Protein AF-0000000068192002 (afdb_homodimer)

Structure (mmCIF, N/CA/C/O backbone):
data_AF-0000000068192002-model_v1
#
loop_
_entity.id
_entity.type
_entity.pdbx_description
1 polymer 'Transcription factor CBF/NF-Y/archaeal histone domain-containing protein'
#
loop_
_atom_site.group_PDB
_atom_site.id
_atom_site.type_symbol
_atom_site.label_atom_id
_atom_site.label_alt_id
_atom_site.label_comp_id
_atom_site.label_asym_id
_atom_site.label_entity_id
_atom_site.label_seq_id
_atom_site.pdbx_PDB_ins_code
_atom_site.Cartn_x
_atom_site.Cartn_y
_atom_site.Cartn_z
_atom_site.occupancy
_atom_site.B_iso_or_equiv
_atom_site.auth_seq_id
_atom_site.auth_comp_id
_atom_site.auth_asym_id
_atom_site.auth_atom_id
_atom_site.pdbx_PDB_model_num
ATOM 1 N N . ASP A 1 1 ? 6.004 -9.188 27.422 1 23.59 1 ASP A N 1
ATOM 2 C CA . ASP A 1 1 ? 6.102 -7.828 26.875 1 23.59 1 ASP A CA 1
ATOM 3 C C . ASP A 1 1 ? 6.27 -7.848 25.359 1 23.59 1 ASP A C 1
ATOM 5 O O . ASP A 1 1 ? 7.395 -7.891 24.859 1 23.59 1 ASP A O 1
ATOM 9 N N . PHE A 1 2 ? 5.68 -8.836 24.531 1 26.89 2 PHE A N 1
ATOM 10 C CA . PHE A 1 2 ? 5.516 -9.328 23.156 1 26.89 2 PHE A CA 1
ATOM 11 C C . PHE A 1 2 ? 5.172 -8.188 22.219 1 26.89 2 PHE A C 1
ATOM 13 O O . PHE A 1 2 ? 3.996 -7.863 22.031 1 26.89 2 PHE A O 1
ATOM 20 N N . LYS A 1 3 ? 5.805 -7.117 22.375 1 35.19 3 LYS A N 1
ATOM 21 C CA . LYS A 1 3 ? 5.621 -5.984 21.469 1 35.19 3 LYS A CA 1
ATOM 22 C C . LYS A 1 3 ? 5.52 -6.453 20.016 1 35.19 3 LYS A C 1
ATOM 24 O O . LYS A 1 3 ? 6.523 -6.828 19.406 1 35.19 3 LYS A O 1
ATOM 29 N N . ASN A 1 4 ? 4.785 -7.371 19.594 1 37.53 4 ASN A N 1
ATOM 30 C CA . ASN A 1 4 ? 4.406 -8.125 18.406 1 37.53 4 ASN A CA 1
ATOM 31 C C . ASN A 1 4 ? 4.457 -7.25 17.141 1 37.53 4 ASN A C 1
ATOM 33 O O . ASN A 1 4 ? 3.445 -6.676 16.75 1 37.53 4 ASN A O 1
ATOM 37 N N . HIS A 1 5 ? 5.383 -6.367 17 1 40.16 5 HIS A N 1
ATOM 38 C CA . HIS A 1 5 ? 5.465 -5.285 16.031 1 40.16 5 HIS A CA 1
ATOM 39 C C . HIS A 1 5 ? 5.359 -5.816 14.602 1 40.16 5 HIS A C 1
ATOM 41 O O . HIS A 1 5 ? 6.375 -5.984 13.922 1 40.16 5 HIS A O 1
ATOM 47 N N . ASN A 1 6 ? 4.805 -6.934 14.336 1 45.81 6 ASN A N 1
ATOM 48 C CA . ASN A 1 6 ? 4.414 -7.445 13.023 1 45.81 6 ASN A CA 1
ATOM 49 C C . ASN A 1 6 ? 4.027 -6.312 12.07 1 45.81 6 ASN A C 1
ATOM 51 O O . ASN A 1 6 ? 3.617 -6.562 10.938 1 45.81 6 ASN A O 1
ATOM 55 N N . ASP A 1 7 ? 3.832 -5.07 12.641 1 56.28 7 ASP A N 1
ATOM 56 C CA . ASP A 1 7 ? 3.361 -3.871 11.953 1 56.28 7 ASP A CA 1
ATOM 57 C C . ASP A 1 7 ? 4.426 -3.326 11.008 1 56.28 7 ASP A C 1
ATOM 59 O O . ASP A 1 7 ? 5.613 -3.619 11.164 1 56.28 7 ASP A O 1
ATOM 63 N N . LEU A 1 8 ? 4.059 -3.168 9.766 1 70.81 8 LEU A N 1
ATOM 64 C CA . LEU A 1 8 ? 4.953 -2.352 8.953 1 70.81 8 LEU A CA 1
ATOM 65 C C . LEU A 1 8 ? 5.625 -1.274 9.797 1 70.81 8 LEU A C 1
ATOM 67 O O . LEU A 1 8 ? 4.98 -0.645 10.641 1 70.81 8 LEU A O 1
ATOM 71 N N . PRO A 1 9 ? 6.98 -1.35 9.789 1 80.94 9 PRO A N 1
ATOM 72 C CA . PRO A 1 9 ? 7.668 -0.39 10.656 1 80.94 9 PRO A CA 1
ATOM 73 C C . PRO A 1 9 ? 7.172 1.041 10.469 1 80.94 9 PRO A C 1
ATOM 75 O O . PRO A 1 9 ? 7.266 1.59 9.367 1 80.94 9 PRO A O 1
ATOM 78 N N . LEU A 1 10 ? 6.695 1.575 11.57 1 89.44 10 LEU A N 1
ATOM 79 C CA . LEU A 1 10 ? 6.125 2.916 11.523 1 89.44 10 LEU A CA 1
ATOM 80 C C . LEU A 1 10 ? 7.184 3.945 11.148 1 89.44 10 LEU A C 1
ATOM 82 O O . LEU A 1 10 ? 6.879 4.941 10.484 1 89.44 10 LEU A O 1
ATOM 86 N N . ALA A 1 11 ? 8.383 3.586 11.602 1 88.44 11 ALA A N 1
ATOM 87 C CA . ALA A 1 11 ? 9.477 4.5 11.297 1 88.44 11 ALA A CA 1
ATOM 88 C C . ALA A 1 11 ? 9.68 4.625 9.789 1 88.44 11 ALA A C 1
ATOM 90 O O . ALA A 1 11 ? 9.906 5.723 9.273 1 88.44 11 ALA A O 1
ATOM 91 N N . ARG A 1 12 ? 9.609 3.545 9.109 1 90.31 12 ARG A N 1
ATOM 92 C CA . ARG A 1 12 ? 9.766 3.547 7.656 1 90.31 12 ARG A CA 1
ATOM 93 C C . ARG A 1 12 ? 8.578 4.227 6.98 1 90.31 12 ARG A C 1
ATOM 95 O O . ARG A 1 12 ? 8.75 5.012 6.047 1 90.31 12 ARG A O 1
ATOM 102 N N . ILE A 1 13 ? 7.438 3.934 7.43 1 93.81 13 ILE A N 1
ATOM 103 C CA . ILE A 1 13 ? 6.234 4.562 6.898 1 93.81 13 ILE A CA 1
ATOM 104 C C . ILE A 1 13 ? 6.34 6.082 7.035 1 93.81 13 ILE A C 1
ATOM 106 O O . ILE A 1 13 ? 6.109 6.816 6.074 1 93.81 13 ILE A O 1
ATOM 110 N N . LYS A 1 14 ? 6.734 6.531 8.172 1 93.31 14 LYS A N 1
ATOM 111 C CA . LYS A 1 14 ? 6.895 7.961 8.422 1 93.31 14 LYS A CA 1
ATOM 112 C C . LYS A 1 14 ? 7.914 8.578 7.469 1 93.31 14 LYS A C 1
ATOM 114 O O . LYS A 1 14 ? 7.699 9.672 6.945 1 93.31 14 LYS A O 1
ATOM 119 N N . ARG A 1 15 ? 8.953 7.875 7.27 1 91.75 15 ARG A N 1
ATOM 120 C CA . ARG A 1 15 ? 9.992 8.359 6.367 1 91.75 15 ARG A CA 1
ATOM 121 C C . ARG A 1 15 ? 9.461 8.5 4.945 1 91.75 15 ARG A C 1
ATOM 123 O O . ARG A 1 15 ? 9.766 9.477 4.258 1 91.75 15 ARG A O 1
ATOM 130 N N . ILE A 1 16 ? 8.758 7.535 4.547 1 93.25 16 ILE A N 1
ATOM 131 C CA . ILE A 1 16 ? 8.195 7.57 3.199 1 93.25 16 ILE A CA 1
ATOM 132 C C . ILE A 1 16 ? 7.211 8.734 3.078 1 93.25 16 ILE A C 1
ATOM 134 O O . ILE A 1 16 ? 7.23 9.469 2.09 1 93.25 16 ILE A O 1
ATOM 138 N N . MET A 1 17 ? 6.406 8.938 4.086 1 95.25 17 MET A N 1
ATOM 139 C CA . MET A 1 17 ? 5.453 10.039 4.094 1 95.25 17 MET A CA 1
ATOM 140 C C . MET A 1 17 ? 6.172 11.383 4.008 1 95.25 17 MET A C 1
ATOM 142 O O . MET A 1 17 ? 5.742 12.281 3.279 1 95.25 17 MET A O 1
ATOM 146 N N . LYS A 1 18 ? 7.297 11.461 4.613 1 94 1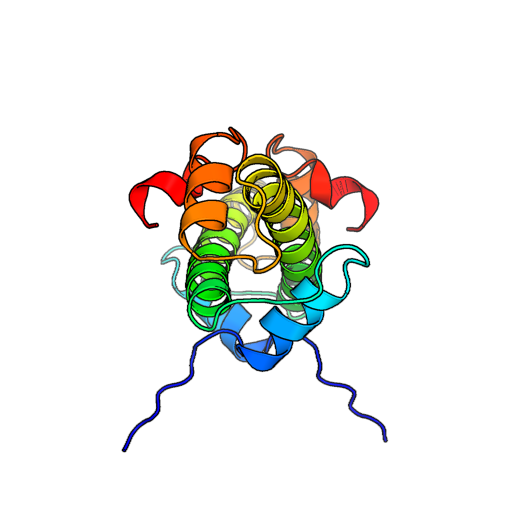8 LYS A N 1
ATOM 147 C CA . LYS A 1 18 ? 8.039 12.711 4.691 1 94 18 LYS A CA 1
ATOM 148 C C . LYS A 1 18 ? 8.906 12.914 3.449 1 94 18 LYS A C 1
ATOM 150 O O . LYS A 1 18 ? 9.547 13.953 3.295 1 94 18 LYS A O 1
ATOM 155 N N . SER A 1 19 ? 8.953 11.922 2.688 1 92.94 19 SER A N 1
ATOM 156 C CA . SER A 1 19 ? 9.711 12.07 1.448 1 92.94 19 SER A CA 1
ATOM 157 C C . SER A 1 19 ? 9 13.016 0.479 1 92.94 19 SER A C 1
ATOM 159 O O . SER A 1 19 ? 9.602 13.477 -0.492 1 92.94 19 SER A O 1
ATOM 161 N N . ASP A 1 20 ? 7.738 13.203 0.715 1 91.44 20 ASP A N 1
ATOM 162 C CA . ASP A 1 20 ? 7.035 14.25 -0.017 1 91.44 20 ASP A CA 1
ATOM 163 C C . ASP A 1 20 ? 7.449 15.641 0.476 1 91.44 20 ASP A C 1
ATOM 165 O O . ASP A 1 20 ? 7.43 15.906 1.68 1 91.44 20 ASP A O 1
ATOM 169 N N . GLU A 1 21 ? 7.773 16.516 -0.328 1 90.75 21 GLU A N 1
ATOM 170 C CA . GLU A 1 21 ? 8.359 17.812 0.003 1 90.75 21 GLU A CA 1
ATOM 171 C C . GLU A 1 21 ? 7.375 18.688 0.781 1 90.75 21 GLU A C 1
ATOM 173 O O . GLU A 1 21 ? 7.785 19.547 1.559 1 90.75 21 GLU A O 1
ATOM 178 N N . ASP A 1 22 ? 6.082 18.422 0.593 1 92.88 22 ASP A N 1
ATOM 179 C CA . ASP A 1 22 ? 5.082 19.281 1.203 1 92.88 22 ASP A CA 1
ATOM 180 C C . ASP A 1 22 ? 4.691 18.781 2.592 1 92.88 22 ASP A C 1
ATOM 182 O O . ASP A 1 22 ? 4.16 19.547 3.404 1 92.88 22 ASP A O 1
ATOM 186 N N . VAL A 1 23 ? 5.051 17.547 2.883 1 94.06 23 VAL A N 1
ATOM 187 C CA . VAL A 1 23 ? 4.652 16.953 4.156 1 94.06 23 VAL A CA 1
ATOM 188 C C . VAL A 1 23 ? 5.75 17.172 5.195 1 94.06 23 VAL A C 1
ATOM 190 O O . VAL A 1 23 ? 6.816 16.562 5.121 1 94.06 23 VAL A O 1
ATOM 193 N N . ARG A 1 24 ? 5.531 18.031 6.145 1 87.69 24 ARG A N 1
ATOM 194 C CA . ARG A 1 24 ? 6.586 18.359 7.105 1 87.69 24 ARG A CA 1
ATOM 195 C C . ARG A 1 24 ? 6.285 17.734 8.469 1 87.69 24 ARG A C 1
ATOM 197 O O . ARG A 1 24 ? 7.168 17.156 9.102 1 87.69 24 ARG A O 1
ATOM 204 N N . MET A 1 25 ? 4.965 17.844 8.891 1 96.06 25 MET A N 1
ATOM 205 C CA . MET A 1 25 ? 4.586 17.312 10.195 1 96.06 25 MET A CA 1
ATOM 206 C C . MET A 1 25 ? 3.502 16.25 1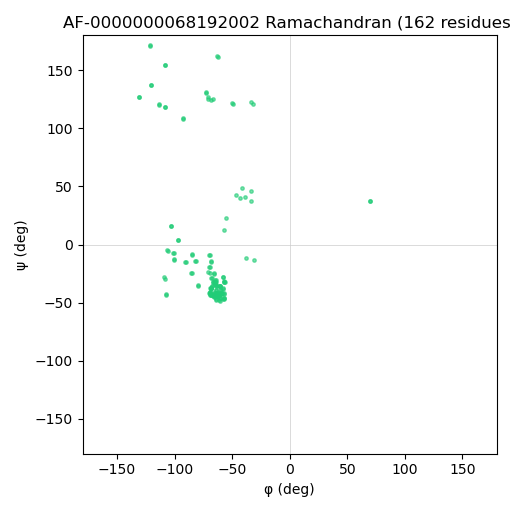0.055 1 96.06 25 MET A C 1
ATOM 208 O O . MET A 1 25 ? 2.578 16.406 9.258 1 96.06 25 MET A O 1
ATOM 212 N N . ILE A 1 26 ? 3.762 15.234 10.828 1 97.06 26 ILE A N 1
ATOM 213 C CA . ILE A 1 26 ? 2.857 14.086 10.805 1 97.06 26 ILE A CA 1
ATOM 214 C C . ILE A 1 26 ? 2.471 13.703 12.234 1 97.06 26 ILE A C 1
ATOM 216 O O . ILE A 1 26 ? 3.332 13.602 13.109 1 97.06 26 ILE A O 1
ATOM 220 N N . SER A 1 27 ? 1.199 13.633 12.398 1 97.25 27 SER A N 1
ATOM 221 C CA . SER A 1 27 ? 0.734 13.164 13.703 1 97.25 27 SER A CA 1
ATOM 222 C C . SER A 1 27 ? 1.192 11.734 13.977 1 97.25 27 SER A C 1
ATOM 224 O O . SER A 1 27 ? 1.478 10.984 13.047 1 97.25 27 SER A O 1
ATOM 226 N N . ALA A 1 28 ? 1.159 11.352 15.273 1 95 28 ALA A N 1
ATOM 227 C CA . ALA A 1 28 ? 1.596 10.016 15.68 1 95 28 ALA A CA 1
ATOM 228 C C . ALA A 1 28 ? 0.619 8.945 15.195 1 95 28 ALA A C 1
ATOM 230 O O . ALA A 1 28 ? 1.004 7.793 14.984 1 95 28 ALA A O 1
ATOM 231 N N . GLU A 1 29 ? -0.616 9.297 14.961 1 95.25 29 GLU A N 1
ATOM 232 C CA . GLU A 1 29 ? -1.666 8.344 14.625 1 95.25 29 GLU A CA 1
ATOM 233 C C . GLU A 1 29 ? -1.675 8.039 13.125 1 95.25 29 GLU A C 1
ATOM 235 O O . GLU A 1 29 ? -2.129 6.973 12.711 1 95.25 29 GLU A O 1
ATOM 240 N N . ALA A 1 30 ? -1.206 8.883 12.359 1 95.56 30 ALA A N 1
ATOM 241 C CA . ALA A 1 30 ? -1.308 8.766 10.906 1 95.56 30 ALA A CA 1
ATOM 242 C C . ALA A 1 30 ? -0.521 7.555 10.398 1 95.56 30 ALA A C 1
ATOM 244 O O . ALA A 1 30 ? -1.064 6.703 9.695 1 95.56 30 ALA A O 1
ATOM 245 N N . PRO A 1 31 ? 0.666 7.371 10.867 1 94.81 31 PRO A N 1
ATOM 246 C CA . PRO A 1 31 ? 1.4 6.191 10.398 1 94.81 31 PRO A CA 1
ATOM 247 C C . PRO A 1 31 ? 0.741 4.883 10.82 1 94.81 31 PRO A C 1
ATOM 249 O O . PRO A 1 31 ? 0.825 3.883 10.102 1 94.81 31 PRO A O 1
ATOM 252 N N . VAL A 1 32 ? 0.097 4.914 11.922 1 93 32 VAL A N 1
ATOM 253 C CA . VAL A 1 32 ? -0.608 3.723 12.391 1 93 32 VAL A CA 1
ATOM 254 C C . VAL A 1 32 ? -1.725 3.367 11.406 1 93 32 VAL A C 1
ATOM 256 O O . VAL A 1 32 ? -1.901 2.199 11.055 1 93 32 VAL A O 1
ATOM 259 N N . LEU A 1 33 ? -2.4 4.359 10.984 1 93.31 33 LEU A N 1
ATOM 260 C CA . LEU A 1 33 ? -3.471 4.148 10.023 1 93.31 33 LEU A CA 1
ATOM 261 C C . LEU A 1 33 ? -2.91 3.699 8.68 1 93.31 33 LEU A C 1
ATOM 263 O O . LEU A 1 33 ? -3.498 2.848 8.008 1 93.31 33 LEU A O 1
ATOM 267 N N . PHE A 1 34 ? -1.771 4.199 8.281 1 94.31 34 PHE A N 1
ATOM 268 C CA . PHE A 1 34 ? -1.105 3.793 7.047 1 94.31 34 PHE A CA 1
ATOM 269 C C . PHE A 1 34 ? -0.7 2.326 7.105 1 94.31 34 PHE A C 1
ATOM 271 O O . PHE A 1 34 ? -0.783 1.611 6.105 1 94.31 34 PHE A O 1
ATOM 278 N N . ALA A 1 35 ? -0.242 1.932 8.266 1 92.38 35 ALA A N 1
ATOM 279 C CA . ALA A 1 35 ? 0.151 0.533 8.422 1 92.38 35 ALA A CA 1
ATOM 280 C C . ALA A 1 35 ? -1.031 -0.399 8.172 1 92.38 35 ALA A C 1
ATOM 282 O O . ALA A 1 35 ? -0.903 -1.396 7.453 1 92.38 35 ALA A O 1
ATOM 283 N N . LYS A 1 36 ? -2.16 -0.037 8.695 1 92.5 36 LYS A N 1
ATOM 284 C CA . LYS A 1 36 ? -3.371 -0.823 8.477 1 92.5 36 LYS A CA 1
ATOM 285 C C . LYS A 1 36 ? -3.795 -0.78 7.012 1 92.5 36 LYS A C 1
ATOM 287 O O . LYS A 1 36 ? -4.191 -1.8 6.445 1 92.5 36 LYS A O 1
ATOM 292 N N . ALA A 1 37 ? -3.742 0.387 6.438 1 93.44 37 ALA A N 1
ATOM 293 C CA . ALA A 1 37 ? -4.086 0.552 5.027 1 93.44 37 ALA A CA 1
ATOM 294 C C . ALA A 1 37 ? -3.166 -0.279 4.137 1 93.44 37 ALA A C 1
ATOM 296 O O . ALA A 1 37 ? -3.619 -0.897 3.17 1 93.44 37 ALA A O 1
ATOM 297 N N . CYS A 1 38 ? -1.883 -0.323 4.504 1 93.81 38 CYS A N 1
ATOM 298 C CA . CYS A 1 38 ? -0.922 -1.109 3.736 1 93.81 38 CYS A CA 1
ATOM 299 C C . CYS A 1 38 ? -1.236 -2.598 3.832 1 93.81 38 CYS A C 1
ATOM 301 O O . CYS A 1 38 ? -1.12 -3.324 2.844 1 93.81 38 CYS A O 1
ATOM 303 N N . GLU A 1 39 ? -1.574 -3.035 4.98 1 92.31 39 GLU A N 1
ATOM 304 C CA . GLU A 1 39 ? -1.933 -4.441 5.137 1 92.31 39 GLU A CA 1
ATOM 305 C C . GLU A 1 39 ? -3.078 -4.824 4.207 1 92.31 39 GLU A C 1
ATOM 307 O O . GLU A 1 39 ? -3.02 -5.855 3.533 1 92.31 39 GLU A O 1
ATOM 312 N N . LEU A 1 40 ? -4.051 -4.023 4.18 1 92.56 40 LEU A N 1
ATOM 313 C CA . LEU A 1 40 ? -5.203 -4.297 3.33 1 92.56 40 LEU A CA 1
ATOM 314 C C . LEU A 1 40 ? -4.832 -4.188 1.856 1 92.56 40 LEU A C 1
ATOM 316 O O . LEU A 1 40 ? -5.316 -4.957 1.028 1 92.56 40 LEU A O 1
ATOM 320 N N . PHE A 1 41 ? -3.99 -3.229 1.56 1 93.19 41 PHE A N 1
ATOM 321 C CA . PHE A 1 41 ? -3.49 -3.07 0.199 1 93.19 41 PHE A CA 1
ATOM 322 C C . PHE A 1 41 ? -2.738 -4.316 -0.249 1 93.19 41 PHE A C 1
ATOM 324 O O . PHE A 1 41 ? -2.963 -4.82 -1.352 1 93.19 41 PHE A O 1
ATOM 331 N N . ILE A 1 42 ? -1.86 -4.84 0.608 1 94.62 42 ILE A N 1
ATOM 332 C CA . ILE A 1 42 ? -1.087 -6.035 0.295 1 94.62 42 ILE A CA 1
ATOM 333 C C . ILE A 1 42 ? -2.027 -7.223 0.095 1 94.62 42 ILE A C 1
ATOM 335 O O . ILE A 1 42 ? -1.87 -7.996 -0.852 1 94.62 42 ILE A O 1
ATOM 339 N N . LEU A 1 43 ? -2.996 -7.316 0.95 1 93.62 43 LEU A N 1
ATOM 340 C CA . LEU A 1 43 ? -3.943 -8.422 0.843 1 93.62 43 LEU A CA 1
ATOM 341 C C . LEU A 1 43 ? -4.73 -8.336 -0.461 1 93.62 43 LEU A C 1
ATOM 343 O O . LEU A 1 43 ? -4.836 -9.328 -1.188 1 93.62 43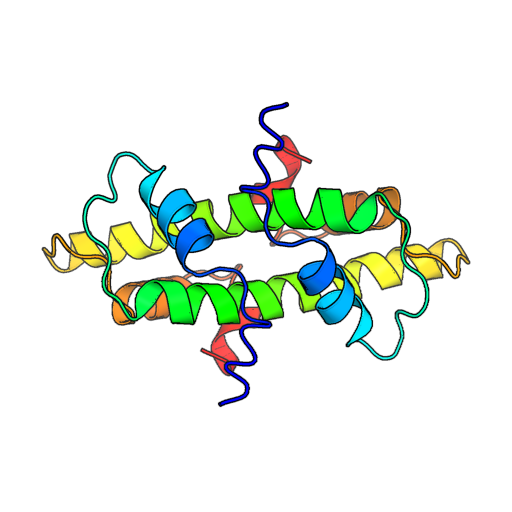 LEU A O 1
ATOM 347 N N . ASP A 1 44 ? -5.219 -7.18 -0.748 1 93.38 44 ASP A N 1
ATOM 348 C CA . ASP A 1 44 ? -6.008 -6.992 -1.961 1 93.38 44 ASP A CA 1
ATOM 349 C C . ASP A 1 44 ? -5.18 -7.301 -3.207 1 93.38 44 ASP A C 1
ATOM 351 O O . ASP A 1 44 ? -5.629 -8.031 -4.09 1 93.38 44 ASP A O 1
ATOM 355 N N . LEU A 1 45 ? -4.012 -6.777 -3.283 1 95.25 45 LEU A N 1
ATOM 356 C CA . LEU A 1 45 ? -3.137 -7.012 -4.426 1 95.25 45 LEU A CA 1
ATOM 357 C C . LEU A 1 45 ? -2.754 -8.484 -4.523 1 95.25 45 LEU A C 1
ATOM 359 O O . LEU A 1 45 ? -2.633 -9.023 -5.625 1 95.25 45 LEU A O 1
ATOM 363 N N . SER A 1 46 ? -2.566 -9.141 -3.369 1 96.56 46 SER A N 1
ATOM 364 C CA . SER A 1 46 ? -2.24 -10.562 -3.363 1 96.56 46 SER A CA 1
ATOM 365 C C . SER A 1 46 ? -3.373 -11.391 -3.957 1 96.56 46 SER A C 1
ATOM 367 O O . SER A 1 46 ? -3.131 -12.305 -4.746 1 96.56 46 SER A O 1
ATOM 369 N N . ILE A 1 47 ? -4.574 -11.039 -3.564 1 95.19 47 ILE A N 1
ATOM 370 C CA . ILE A 1 47 ? -5.746 -11.766 -4.047 1 95.19 47 ILE A CA 1
ATOM 371 C C . ILE A 1 47 ? -5.871 -11.594 -5.559 1 95.19 47 ILE A C 1
ATOM 373 O O . ILE A 1 47 ? -6.074 -12.578 -6.281 1 95.19 47 ILE A O 1
ATOM 377 N N . ARG A 1 48 ? -5.652 -10.422 -6.016 1 95.94 48 ARG A N 1
ATOM 378 C CA . ARG A 1 48 ? -5.738 -10.164 -7.449 1 95.94 48 ARG A CA 1
ATOM 379 C C . ARG A 1 48 ? -4.598 -10.844 -8.195 1 95.94 48 ARG A C 1
ATOM 381 O O . ARG A 1 48 ? -4.805 -11.398 -9.281 1 95.94 48 ARG A O 1
ATOM 388 N N . SER A 1 49 ? -3.398 -10.812 -7.668 1 97.38 49 SER A N 1
ATOM 389 C CA . SER A 1 49 ? -2.236 -11.445 -8.273 1 97.38 49 SER A CA 1
ATOM 390 C C . SER A 1 49 ? -2.404 -12.961 -8.336 1 97.38 49 SER A C 1
ATOM 392 O O . SER A 1 49 ? -2.045 -13.594 -9.328 1 97.38 49 SER A O 1
ATOM 394 N N . TRP A 1 50 ? -3.049 -13.492 -7.348 1 97.69 50 TRP A N 1
ATOM 395 C CA . TRP A 1 50 ? -3.254 -14.93 -7.266 1 97.69 50 TRP A CA 1
ATOM 396 C C . TRP A 1 50 ? -4.207 -15.414 -8.352 1 97.69 50 TRP A C 1
ATOM 398 O O . TRP A 1 50 ? -4.02 -16.484 -8.922 1 97.69 50 TRP A O 1
ATOM 408 N N . ASN A 1 51 ? -5.195 -14.609 -8.633 1 96.94 51 ASN A N 1
ATOM 409 C CA . ASN A 1 51 ? -6.121 -14.938 -9.711 1 96.94 51 ASN A CA 1
ATOM 410 C C . ASN A 1 51 ? -5.391 -15.133 -11.039 1 96.94 51 ASN A C 1
ATOM 412 O O . ASN A 1 51 ? -5.75 -16 -11.828 1 96.94 51 ASN A O 1
ATOM 416 N N . TYR A 1 52 ? -4.32 -14.406 -11.219 1 96.81 52 TYR A N 1
ATOM 417 C CA . TYR A 1 52 ? -3.555 -14.539 -12.453 1 96.81 52 TYR A CA 1
ATOM 418 C C . TYR A 1 52 ? -2.658 -15.773 -12.406 1 96.81 52 TYR A C 1
ATOM 420 O O . TYR A 1 52 ? -2.424 -16.422 -13.43 1 96.81 52 TYR A O 1
ATOM 428 N N . SER A 1 53 ? -2.104 -16.109 -11.219 1 97.5 53 SER A N 1
ATOM 429 C CA . SER A 1 53 ? -1.37 -17.359 -11.062 1 97.5 53 SER A CA 1
ATOM 430 C C . SER A 1 53 ? -2.238 -18.562 -11.43 1 97.5 53 SER A C 1
ATOM 432 O O . SER A 1 53 ? -1.801 -19.438 -12.164 1 97.5 53 SER A O 1
ATOM 434 N N . GLN A 1 54 ? -3.49 -18.5 -10.984 1 96.69 54 GLN A N 1
ATOM 435 C CA . GLN A 1 54 ? -4.434 -19.578 -11.25 1 96.69 54 GLN A CA 1
ATOM 436 C C . GLN A 1 54 ? -4.812 -19.641 -12.727 1 96.69 54 GLN A C 1
ATOM 438 O O . GLN A 1 54 ? -4.914 -20.719 -13.312 1 96.69 54 GLN A O 1
ATOM 443 N N . LEU A 1 55 ? -5.004 -18.484 -13.281 1 96.38 55 LEU A N 1
ATOM 444 C CA . LEU A 1 55 ? -5.332 -18.406 -14.703 1 96.38 55 LEU A CA 1
ATOM 445 C C . LEU A 1 55 ? -4.258 -19.078 -15.547 1 96.38 55 LEU A C 1
ATOM 447 O O . LEU A 1 55 ? -4.562 -19.703 -16.562 1 96.38 55 LEU A O 1
ATOM 451 N N . HIS A 1 56 ? -2.994 -19.047 -15.109 1 96.5 56 HIS A N 1
ATOM 452 C CA . HIS A 1 56 ? -1.87 -19.625 -15.836 1 96.5 56 HIS A CA 1
ATOM 453 C C . HIS A 1 56 ? -1.537 -21.016 -15.312 1 96.5 56 HIS A C 1
ATOM 455 O O . HIS A 1 56 ? -0.489 -21.578 -15.648 1 96.5 56 HIS A O 1
ATOM 461 N N . LYS A 1 57 ? -2.342 -21.516 -14.352 1 96.38 57 LYS A N 1
ATOM 462 C CA . LYS A 1 57 ? -2.258 -22.875 -13.828 1 96.38 57 LYS A CA 1
ATOM 463 C C . LYS A 1 57 ? -0.989 -23.062 -13 1 96.38 57 LYS A C 1
ATOM 465 O O . LYS A 1 57 ? -0.325 -24.094 -13.102 1 96.38 57 LYS A O 1
ATOM 470 N N . ARG A 1 58 ? -0.645 -22.062 -12.297 1 96.56 58 ARG A N 1
ATOM 471 C CA . ARG A 1 58 ? 0.502 -22.125 -11.398 1 96.56 58 ARG A CA 1
ATOM 472 C C . ARG A 1 58 ? 0.053 -22.156 -9.945 1 96.56 58 ARG A C 1
ATOM 474 O O . ARG A 1 58 ? -1.039 -21.688 -9.617 1 96.56 58 ARG A O 1
ATOM 481 N N . ARG A 1 59 ? 0.978 -22.75 -9.164 1 95.56 59 ARG A N 1
ATOM 482 C CA . ARG A 1 59 ? 0.706 -22.828 -7.73 1 95.56 59 ARG A CA 1
ATOM 483 C C . ARG A 1 59 ? 1.567 -21.844 -6.949 1 95.56 59 ARG A C 1
ATOM 485 O O . ARG A 1 59 ? 1.426 -21.719 -5.73 1 95.56 59 ARG A O 1
ATOM 492 N N . THR A 1 60 ? 2.479 -21.172 -7.672 1 97.62 60 THR A N 1
ATOM 493 C CA . THR A 1 60 ? 3.363 -20.188 -7.07 1 97.62 60 THR A CA 1
ATOM 494 C C . THR A 1 60 ? 3.047 -18.797 -7.594 1 97.62 60 THR A C 1
ATOM 496 O O . THR A 1 60 ? 3.002 -18.562 -8.805 1 97.62 60 THR A O 1
ATOM 499 N N . LEU A 1 61 ? 2.688 -17.891 -6.66 1 97.94 61 LEU A N 1
ATOM 500 C CA . LEU A 1 61 ? 2.525 -16.484 -7.023 1 97.94 61 LEU A CA 1
ATOM 501 C C . LEU A 1 61 ? 3.863 -15.859 -7.414 1 97.94 61 LEU A C 1
ATOM 503 O O . LEU A 1 61 ? 4.836 -15.953 -6.66 1 97.94 61 LEU A O 1
ATOM 507 N N . GLN A 1 62 ? 3.969 -15.281 -8.562 1 97.75 62 GLN A N 1
ATOM 508 C CA . GLN A 1 62 ? 5.219 -14.75 -9.094 1 97.75 62 GLN A CA 1
ATOM 509 C C . GLN A 1 62 ? 5.094 -13.258 -9.398 1 97.75 62 GLN A C 1
ATOM 511 O O . GLN A 1 62 ? 3.986 -12.711 -9.414 1 97.75 62 GLN A O 1
ATOM 516 N N . LYS A 1 63 ? 6.254 -12.742 -9.703 1 96.06 63 LYS A N 1
ATOM 517 C CA . LYS A 1 63 ? 6.344 -11.32 -10.039 1 96.06 63 LYS A CA 1
ATOM 518 C C . LYS A 1 63 ? 5.449 -10.969 -11.219 1 96.06 63 LYS A C 1
ATOM 520 O O . LYS A 1 63 ? 4.816 -9.914 -11.234 1 96.06 63 LYS A O 1
ATOM 525 N N . GLU A 1 64 ? 5.359 -11.836 -12.203 1 96.12 64 GLU A N 1
ATOM 526 C CA . GLU A 1 64 ? 4.574 -11.586 -13.406 1 96.12 64 GLU A CA 1
ATOM 527 C C . GLU A 1 64 ? 3.084 -11.484 -13.086 1 96.12 64 GLU A C 1
ATOM 529 O O . GLU A 1 64 ? 2.354 -10.727 -13.727 1 96.12 64 GLU A O 1
ATOM 534 N N . ASP A 1 65 ? 2.604 -12.211 -12.094 1 97.12 65 ASP A N 1
ATOM 535 C CA . ASP A 1 65 ? 1.207 -12.156 -11.672 1 97.12 65 ASP A CA 1
ATOM 536 C C . ASP A 1 65 ? 0.876 -10.805 -11.031 1 97.12 65 ASP A C 1
ATOM 538 O O . ASP A 1 65 ? -0.211 -10.266 -11.242 1 97.12 65 ASP A O 1
ATOM 542 N N . VAL A 1 66 ? 1.841 -10.328 -10.297 1 96.38 66 VAL A N 1
ATOM 543 C CA . VAL A 1 66 ? 1.685 -9.023 -9.656 1 96.38 66 VAL A CA 1
ATOM 544 C C . VAL A 1 66 ? 1.606 -7.934 -10.719 1 96.38 66 VAL A C 1
ATOM 546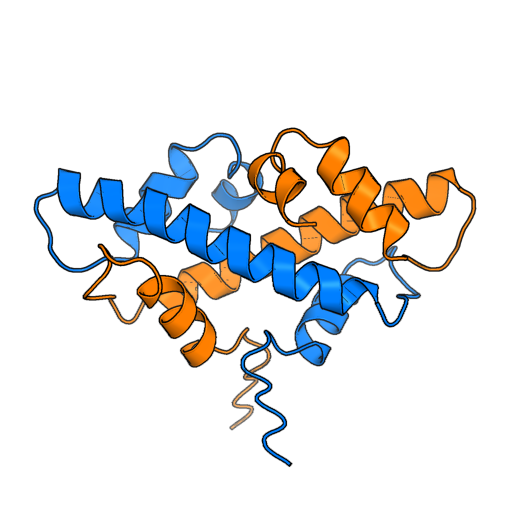 O O . VAL A 1 66 ? 0.725 -7.07 -10.672 1 96.38 66 VAL A O 1
ATOM 549 N N . ARG A 1 67 ? 2.486 -8.055 -11.711 1 94.94 67 ARG A N 1
ATOM 550 C CA . ARG A 1 67 ? 2.504 -7.07 -12.797 1 94.94 67 ARG A CA 1
ATOM 551 C C . ARG A 1 67 ? 1.188 -7.082 -13.562 1 94.94 67 ARG A C 1
ATOM 553 O O . ARG A 1 67 ? 0.635 -6.023 -13.875 1 94.94 67 ARG A O 1
ATOM 560 N N . GLU A 1 68 ? 0.738 -8.258 -13.844 1 95.44 68 GLU A N 1
ATOM 561 C CA . GLU A 1 68 ? -0.52 -8.375 -14.57 1 95.44 68 GLU A CA 1
ATOM 562 C C . GLU A 1 68 ? -1.682 -7.801 -13.766 1 95.44 68 GLU A C 1
ATOM 564 O O . GLU A 1 68 ? -2.537 -7.102 -14.312 1 95.44 68 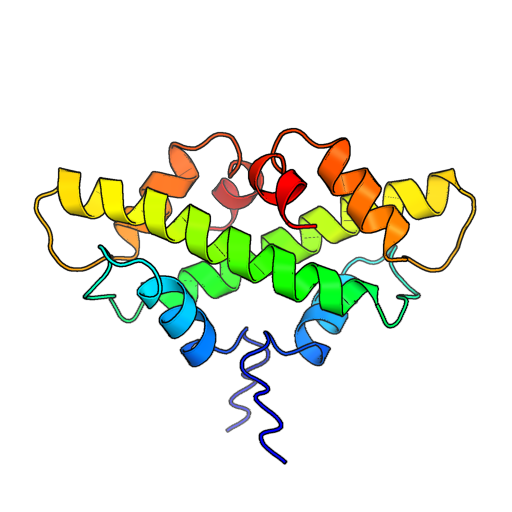GLU A O 1
ATOM 569 N N . ALA A 1 69 ? -1.71 -8.086 -12.5 1 95.62 69 ALA A N 1
ATOM 570 C CA . ALA A 1 69 ? -2.752 -7.551 -11.633 1 95.62 69 ALA A CA 1
ATOM 571 C C . ALA A 1 69 ? -2.744 -6.023 -11.641 1 95.62 69 ALA A C 1
ATOM 573 O O . ALA A 1 69 ? -3.799 -5.395 -11.727 1 95.62 69 ALA A O 1
ATOM 574 N N . ILE A 1 70 ? -1.563 -5.445 -11.602 1 94.5 70 ILE A N 1
ATOM 575 C CA . ILE A 1 70 ? -1.424 -3.992 -11.578 1 94.5 70 ILE A CA 1
ATOM 576 C C . ILE A 1 70 ? -1.863 -3.406 -12.914 1 94.5 70 ILE A C 1
ATOM 578 O O . ILE A 1 70 ? -2.59 -2.41 -12.961 1 94.5 70 ILE A O 1
ATOM 582 N N . GLN A 1 71 ? -1.472 -4.016 -13.977 1 93.25 71 GLN A N 1
ATOM 583 C CA . GLN A 1 71 ? -1.768 -3.508 -15.312 1 93.25 71 GLN A CA 1
ATOM 584 C C . GLN A 1 71 ? -3.258 -3.609 -15.625 1 93.25 71 GLN A C 1
ATOM 586 O O . GLN A 1 71 ? -3.812 -2.756 -16.328 1 93.25 71 GLN A O 1
ATOM 591 N N . LYS A 1 72 ? -3.916 -4.586 -15.016 1 92.69 72 LYS A N 1
ATOM 592 C CA . LYS A 1 72 ? -5.293 -4.867 -15.398 1 92.69 72 LYS A CA 1
ATOM 593 C C . LYS A 1 72 ? -6.281 -4.266 -14.398 1 92.69 72 LYS A C 1
ATOM 595 O O . LYS A 1 72 ? -7.496 -4.34 -14.602 1 92.69 72 LYS A O 1
ATOM 600 N N . THR A 1 73 ? -5.773 -3.754 -13.336 1 89.88 73 THR A N 1
ATOM 601 C CA . THR A 1 73 ? -6.645 -3.184 -12.32 1 89.88 73 THR A CA 1
ATOM 602 C C . THR A 1 73 ? -6.539 -1.661 -12.305 1 89.88 73 THR A C 1
ATOM 604 O O . THR A 1 73 ? -5.496 -1.107 -11.961 1 89.88 73 THR A O 1
ATOM 607 N N . ASP A 1 74 ? -7.562 -1.038 -12.562 1 86.69 74 ASP A N 1
ATOM 608 C CA . ASP A 1 74 ? -7.598 0.41 -12.742 1 86.69 74 ASP A CA 1
ATOM 609 C C . ASP A 1 74 ? -7.129 1.131 -11.477 1 86.69 74 ASP A C 1
ATOM 611 O O . ASP A 1 74 ? -6.438 2.146 -11.562 1 86.69 74 ASP A O 1
ATOM 615 N N . ILE A 1 75 ? -7.465 0.561 -10.398 1 84.19 75 ILE A N 1
ATOM 616 C CA . ILE A 1 75 ? -7.184 1.235 -9.141 1 84.19 75 ILE A CA 1
ATOM 617 C C . ILE A 1 75 ? -5.676 1.276 -8.898 1 84.19 75 ILE A C 1
ATOM 619 O O . ILE A 1 75 ? -5.191 2.062 -8.086 1 84.19 75 ILE A O 1
ATOM 623 N N . PHE A 1 76 ? -4.93 0.454 -9.672 1 87 76 PHE A N 1
ATOM 624 C CA . PHE A 1 76 ? -3.49 0.386 -9.461 1 87 76 PHE A CA 1
ATOM 625 C C . PHE A 1 76 ? -2.744 1.174 -10.531 1 87 76 PHE A C 1
ATOM 627 O O . PHE A 1 76 ? -1.522 1.063 -10.648 1 87 76 PHE A O 1
ATOM 634 N N . ASP A 1 77 ? -3.406 2.018 -11.25 1 85.62 77 ASP A N 1
ATOM 635 C CA . ASP A 1 77 ? -2.781 2.781 -12.328 1 85.62 77 ASP A CA 1
ATOM 636 C C . ASP A 1 77 ? -1.615 3.617 -11.797 1 85.62 77 ASP A C 1
ATOM 638 O O . ASP A 1 77 ? -0.641 3.855 -12.516 1 85.62 77 ASP A O 1
ATOM 642 N N . PHE A 1 78 ? -1.75 3.955 -10.539 1 82.75 78 PHE A N 1
ATOM 643 C CA . PHE A 1 78 ? -0.687 4.77 -9.969 1 82.75 78 PHE A CA 1
ATOM 644 C C . PHE A 1 78 ? 0.597 3.963 -9.82 1 82.75 78 PHE A C 1
ATOM 646 O O . PHE A 1 78 ? 1.67 4.527 -9.594 1 82.75 78 PHE A O 1
ATOM 653 N N . LEU A 1 79 ? 0.462 2.609 -10.062 1 85.31 79 LEU A N 1
ATOM 654 C CA . LEU A 1 79 ? 1.629 1.752 -9.891 1 85.31 79 LEU A CA 1
ATOM 655 C C . LEU A 1 79 ? 2.262 1.423 -11.242 1 85.31 79 LEU A C 1
ATOM 657 O O . LEU A 1 79 ? 3.365 0.875 -11.297 1 85.31 79 LEU A O 1
ATOM 661 N N . VAL A 1 80 ? 1.675 1.656 -12.328 1 82 80 VAL A N 1
ATOM 662 C CA . VAL A 1 80 ? 2.014 1.079 -13.625 1 82 80 VAL A CA 1
ATOM 663 C C . VAL A 1 80 ? 3.379 1.59 -14.078 1 82 80 VAL A C 1
ATOM 665 O O . VAL A 1 80 ? 4.156 0.846 -14.68 1 82 80 VAL A O 1
ATOM 668 N N . ASP A 1 81 ? 3.709 2.74 -13.742 1 75.88 81 ASP A N 1
ATOM 669 C CA . ASP A 1 81 ? 4.93 3.32 -14.297 1 75.88 81 ASP A CA 1
ATOM 670 C C . ASP A 1 81 ? 6.16 2.85 -13.523 1 75.88 81 ASP A C 1
ATOM 672 O O . ASP A 1 81 ? 7.289 2.984 -14 1 75.88 81 ASP A O 1
ATOM 676 N N . VAL A 1 82 ? 5.969 2.268 -12.367 1 69.62 82 VAL A N 1
ATOM 677 C CA . VAL A 1 82 ? 7.137 1.991 -11.539 1 69.62 82 VAL A CA 1
ATOM 678 C C . VAL A 1 82 ? 7.406 0.489 -11.508 1 69.62 82 VAL A C 1
ATOM 680 O O . VAL A 1 82 ? 8.547 0.06 -11.312 1 69.62 82 VAL A O 1
ATOM 683 N N . ILE A 1 83 ? 6.312 -0.147 -11.672 1 66.88 83 ILE A N 1
ATOM 684 C CA . ILE A 1 83 ? 6.559 -1.583 -11.594 1 66.88 83 ILE A CA 1
ATOM 685 C C . ILE A 1 83 ? 6.57 -2.18 -13 1 66.88 83 ILE A C 1
ATOM 687 O O . ILE A 1 83 ? 5.793 -1.77 -13.859 1 66.88 83 ILE A O 1
ATOM 691 N N . ASP B 1 1 ? 28.812 -1.92 3.535 1 24.2 1 ASP B N 1
ATOM 692 C CA . ASP B 1 1 ? 27.969 -3.055 3.896 1 24.2 1 ASP B CA 1
ATOM 693 C C . ASP B 1 1 ? 26.578 -2.592 4.316 1 24.2 1 ASP B C 1
ATOM 695 O O . ASP B 1 1 ? 26.25 -2.6 5.508 1 24.2 1 ASP B O 1
ATOM 699 N N . PHE B 1 2 ? 26.156 -1.326 3.994 1 31.45 2 PHE B N 1
ATOM 700 C CA . PHE B 1 2 ? 25.016 -0.431 4.125 1 31.45 2 PHE B CA 1
ATOM 701 C C . PHE B 1 2 ? 23.719 -1.172 3.846 1 31.45 2 PHE B C 1
ATOM 703 O O . PHE B 1 2 ? 23.297 -1.291 2.691 1 31.45 2 PHE B O 1
ATOM 710 N N . LYS B 1 3 ? 23.641 -2.373 4.32 1 34.44 3 LYS B N 1
ATOM 711 C CA . LYS B 1 3 ? 22.438 -3.197 4.188 1 34.44 3 LYS B CA 1
ATOM 712 C C . LYS B 1 3 ? 21.172 -2.365 4.359 1 34.44 3 LYS B C 1
ATOM 714 O O . LYS B 1 3 ? 20.781 -2.049 5.484 1 34.44 3 LYS B O 1
ATOM 719 N N . ASN B 1 4 ? 20.953 -1.157 3.871 1 37.94 4 ASN B N 1
ATOM 720 C CA . ASN B 1 4 ? 19.984 -0.078 3.812 1 37.94 4 ASN B CA 1
ATOM 721 C C . ASN B 1 4 ? 18.547 -0.616 3.812 1 37.94 4 ASN B C 1
ATOM 723 O O . ASN B 1 4 ? 17.969 -0.845 2.75 1 37.94 4 ASN B O 1
ATOM 727 N N . HIS B 1 5 ? 18.234 -1.501 4.621 1 40.59 5 HIS B N 1
ATOM 728 C CA . HIS B 1 5 ? 17.031 -2.307 4.785 1 40.59 5 HIS B CA 1
ATOM 729 C C . HIS B 1 5 ? 15.805 -1.425 4.961 1 40.59 5 HIS B C 1
ATOM 731 O O . HIS B 1 5 ? 15.148 -1.465 6.004 1 40.59 5 HIS B O 1
ATOM 737 N N . ASN B 1 6 ? 15.812 -0.175 4.73 1 46.06 6 ASN B N 1
ATOM 738 C CA . ASN B 1 6 ? 14.719 0.792 4.73 1 46.06 6 ASN B CA 1
ATOM 739 C C . ASN B 1 6 ? 13.438 0.192 4.152 1 46.06 6 ASN B C 1
ATOM 741 O O . ASN B 1 6 ? 12.43 0.884 4.02 1 46.06 6 ASN B O 1
ATOM 745 N N . ASP B 1 7 ? 13.57 -1.005 3.514 1 56.94 7 ASP B N 1
ATOM 746 C CA . ASP B 1 7 ? 12.5 -1.681 2.795 1 56.94 7 ASP B CA 1
ATOM 747 C C . ASP B 1 7 ? 11.453 -2.23 3.762 1 56.94 7 ASP B C 1
ATOM 749 O O . ASP B 1 7 ? 11.734 -2.422 4.945 1 56.94 7 ASP B O 1
ATOM 753 N N . LEU B 1 8 ? 10.188 -1.899 3.541 1 71.94 8 LEU B N 1
ATOM 754 C CA . LEU B 1 8 ? 9.172 -2.666 4.25 1 71.94 8 LEU B CA 1
ATOM 755 C C . LEU B 1 8 ? 9.609 -4.117 4.43 1 71.94 8 LEU B C 1
ATOM 757 O O . LEU B 1 8 ? 10.172 -4.719 3.514 1 71.94 8 LEU B O 1
ATOM 761 N N . PRO B 1 9 ? 9.641 -4.527 5.715 1 81.75 9 PRO B N 1
ATOM 762 C CA . PRO B 1 9 ? 10.133 -5.883 5.957 1 81.75 9 PRO B CA 1
ATOM 763 C C . PRO B 1 9 ? 9.453 -6.926 5.07 1 81.75 9 PRO B C 1
ATOM 765 O O . PRO B 1 9 ? 8.234 -7.094 5.133 1 81.75 9 PRO B O 1
ATOM 768 N N . LEU B 1 10 ? 10.289 -7.605 4.32 1 89.69 10 LEU B N 1
ATOM 769 C CA . LEU B 1 10 ? 9.773 -8.586 3.375 1 89.69 10 LEU B CA 1
ATOM 770 C C . LEU B 1 10 ? 9.094 -9.742 4.105 1 89.69 10 LEU B C 1
ATOM 772 O O . LEU B 1 10 ? 8.125 -10.312 3.602 1 89.69 10 LEU B O 1
ATOM 776 N N . ALA B 1 11 ? 9.68 -9.984 5.277 1 88.62 11 ALA B N 1
ATOM 777 C CA . ALA B 1 11 ? 9.102 -11.07 6.066 1 88.62 11 ALA B CA 1
ATOM 778 C C . ALA B 1 11 ? 7.648 -10.766 6.43 1 88.62 11 ALA B C 1
ATOM 780 O O . ALA B 1 11 ? 6.793 -11.656 6.367 1 88.62 11 ALA B O 1
ATOM 781 N N . ARG B 1 12 ? 7.375 -9.57 6.785 1 90.38 12 ARG B N 1
ATOM 782 C CA . ARG B 1 12 ? 6.016 -9.172 7.129 1 90.38 12 ARG B CA 1
ATOM 783 C C . ARG B 1 12 ? 5.121 -9.156 5.891 1 90.38 12 ARG B C 1
ATOM 785 O O . ARG B 1 12 ? 3.979 -9.625 5.941 1 90.38 12 ARG B O 1
ATOM 792 N N . ILE B 1 13 ? 5.617 -8.656 4.855 1 93.81 13 ILE B N 1
ATOM 793 C CA . ILE B 1 13 ? 4.871 -8.633 3.602 1 93.81 13 ILE B CA 1
ATOM 794 C C . ILE B 1 13 ? 4.484 -10.062 3.211 1 93.81 13 ILE B C 1
ATOM 796 O O . ILE B 1 13 ? 3.324 -10.328 2.9 1 93.81 13 ILE B O 1
ATOM 800 N N . LYS B 1 14 ? 5.414 -10.945 3.281 1 93.44 14 LYS B N 1
ATOM 801 C CA . LYS B 1 14 ? 5.168 -12.352 2.949 1 93.44 14 LYS B CA 1
ATOM 802 C C . LYS B 1 14 ? 4.086 -12.945 3.848 1 93.44 14 LYS B C 1
ATOM 804 O O . LYS B 1 14 ? 3.217 -13.68 3.377 1 93.44 14 LYS B O 1
ATOM 809 N N . ARG B 1 15 ? 4.168 -12.625 5.062 1 92 15 ARG B N 1
ATOM 810 C CA . ARG B 1 15 ? 3.182 -13.125 6.016 1 92 15 ARG B CA 1
ATOM 811 C C . ARG B 1 15 ? 1.784 -12.625 5.672 1 92 15 ARG B C 1
ATOM 813 O O . ARG B 1 15 ? 0.811 -13.375 5.754 1 92 15 ARG B O 1
ATOM 820 N N . ILE B 1 16 ? 1.717 -11.406 5.371 1 93.31 16 ILE B N 1
ATOM 821 C CA . ILE B 1 16 ? 0.424 -10.828 5.02 1 93.31 16 ILE B CA 1
ATOM 822 C C . ILE B 1 16 ? -0.107 -11.484 3.748 1 93.31 16 ILE B C 1
ATOM 824 O O . ILE B 1 16 ? -1.287 -11.836 3.67 1 93.31 16 ILE B O 1
ATOM 828 N N . MET B 1 17 ? 0.75 -11.695 2.785 1 95.44 17 MET B N 1
ATOM 829 C CA . MET B 1 17 ? 0.358 -12.359 1.543 1 95.44 17 MET B CA 1
ATOM 830 C C . MET B 1 17 ? -0.161 -13.766 1.815 1 95.44 17 MET B C 1
ATOM 832 O O . MET B 1 17 ? -1.162 -14.188 1.231 1 95.44 17 MET B O 1
ATOM 836 N N . LYS B 1 18 ? 0.41 -14.398 2.766 1 94.25 18 LYS B N 1
ATOM 837 C CA . LYS B 1 18 ? 0.072 -15.781 3.068 1 94.25 18 LYS B CA 1
ATOM 838 C C . LYS B 1 18 ? -1.142 -15.867 3.99 1 94.25 18 LYS B C 1
ATOM 840 O O . LYS B 1 18 ? -1.626 -16.953 4.293 1 94.25 18 LYS B O 1
ATOM 845 N N . SER B 1 19 ? -1.515 -14.781 4.453 1 93.12 19 SER B N 1
ATOM 846 C CA . SER B 1 19 ? -2.715 -14.773 5.285 1 93.12 19 SER B CA 1
ATOM 847 C C . SER B 1 19 ? -3.963 -15.062 4.457 1 93.12 19 SER B C 1
ATOM 849 O O . SER B 1 19 ? -5.02 -15.375 5.008 1 93.12 19 SER B O 1
ATOM 851 N N . ASP B 1 20 ? -3.842 -14.867 3.164 1 91.75 20 ASP B N 1
ATOM 852 C CA . ASP B 1 20 ? -4.906 -15.328 2.275 1 91.75 20 ASP B CA 1
ATOM 853 C C . ASP B 1 20 ? -4.902 -16.844 2.158 1 91.75 20 ASP B C 1
ATOM 855 O O . ASP B 1 20 ? -3.863 -17.453 1.881 1 91.75 20 ASP B O 1
ATOM 859 N N . GLU B 1 21 ? -5.949 -17.484 2.312 1 91 21 GLU B N 1
ATOM 860 C CA . GLU B 1 21 ? -6.062 -18.938 2.412 1 91 21 GLU B CA 1
ATOM 861 C C . GLU B 1 21 ? -5.664 -19.609 1.104 1 91 21 GLU B C 1
ATOM 863 O O . GLU B 1 21 ? -5.223 -20.766 1.103 1 91 21 GLU B O 1
ATOM 868 N N . ASP B 1 22 ? -5.781 -18.875 0.005 1 93.38 22 ASP B N 1
ATOM 869 C CA . ASP B 1 22 ? -5.539 -19.5 -1.294 1 93.38 22 ASP B CA 1
ATOM 870 C C . ASP B 1 22 ? -4.074 -19.359 -1.699 1 93.38 22 ASP B C 1
ATOM 872 O O . ASP B 1 22 ? -3.586 -20.125 -2.545 1 93.38 22 ASP B O 1
ATOM 876 N N . VAL B 1 23 ? -3.377 -18.484 -1.016 1 94.5 23 VAL B N 1
ATOM 877 C CA . VAL B 1 23 ? -1.987 -18.234 -1.383 1 94.5 23 VAL B CA 1
ATOM 878 C C . VAL B 1 23 ? -1.064 -19.141 -0.57 1 94.5 23 VAL B C 1
ATOM 880 O O . VAL B 1 23 ? -0.904 -18.953 0.638 1 94.5 23 VAL B O 1
ATOM 883 N N . ARG B 1 24 ? -0.465 -20.125 -1.174 1 88.44 24 ARG B N 1
ATOM 884 C CA . ARG B 1 24 ? 0.355 -21.062 -0.427 1 88.44 24 ARG B CA 1
ATOM 885 C C . ARG B 1 24 ? 1.839 -20.844 -0.703 1 88.44 24 ARG B C 1
ATOM 887 O O . ARG B 1 24 ? 2.652 -20.828 0.224 1 88.44 24 ARG B O 1
ATOM 894 N N . MET B 1 25 ? 2.176 -20.625 -2.031 1 96.25 25 MET B N 1
ATOM 895 C CA . MET B 1 25 ? 3.576 -20.438 -2.4 1 96.25 25 MET B CA 1
ATOM 896 C C . MET B 1 25 ? 3.779 -19.078 -3.059 1 96.25 25 MET B C 1
ATOM 898 O O . MET B 1 25 ? 2.951 -18.641 -3.861 1 96.25 25 MET B O 1
ATOM 902 N N . ILE B 1 26 ? 4.859 -18.5 -2.621 1 97.19 26 ILE B N 1
ATOM 903 C CA . ILE B 1 26 ? 5.207 -17.156 -3.105 1 97.19 26 ILE B CA 1
ATOM 904 C C . ILE B 1 26 ? 6.664 -17.141 -3.557 1 97.19 26 ILE B C 1
ATOM 906 O O . ILE B 1 26 ? 7.551 -17.609 -2.842 1 97.19 26 ILE B O 1
ATOM 910 N N . SER B 1 27 ? 6.812 -16.688 -4.746 1 97.31 27 SER B N 1
ATOM 911 C CA . SER B 1 27 ? 8.18 -16.531 -5.227 1 97.31 27 SER B CA 1
ATOM 912 C C . SER B 1 27 ? 8.945 -15.516 -4.391 1 97.31 27 SER B C 1
ATOM 914 O O . SER B 1 27 ? 8.344 -14.648 -3.754 1 97.31 27 SER B O 1
ATOM 916 N N . ALA B 1 28 ? 10.297 -15.555 -4.496 1 95.06 28 ALA B N 1
ATOM 917 C CA . ALA B 1 28 ? 11.148 -14.648 -3.727 1 95.06 28 ALA B CA 1
ATOM 918 C C . ALA B 1 28 ? 11.039 -13.219 -4.238 1 95.06 28 ALA B C 1
ATOM 920 O O . ALA B 1 28 ? 11.25 -12.266 -3.486 1 95.06 28 ALA B O 1
ATOM 921 N N . GLU B 1 29 ? 10.656 -13.031 -5.469 1 95.25 29 GLU B N 1
ATOM 922 C CA . GLU B 1 29 ? 10.641 -11.719 -6.105 1 95.25 29 GLU B CA 1
ATOM 923 C C . GLU B 1 29 ? 9.344 -10.977 -5.809 1 95.25 29 GLU B C 1
ATOM 925 O O . GLU B 1 29 ? 9.297 -9.75 -5.848 1 95.25 29 GLU B O 1
ATOM 930 N N . ALA B 1 30 ? 8.336 -11.648 -5.52 1 95.5 30 ALA B N 1
ATOM 931 C CA . ALA B 1 30 ? 7.012 -11.055 -5.375 1 95.5 30 ALA B CA 1
ATOM 932 C C . ALA B 1 30 ? 6.969 -10.102 -4.184 1 95.5 30 ALA B C 1
ATOM 934 O O . ALA B 1 30 ? 6.582 -8.938 -4.328 1 95.5 30 ALA B O 1
ATOM 935 N N . PRO B 1 31 ? 7.5 -10.484 -3.078 1 94.81 31 PRO B N 1
ATOM 936 C CA . PRO B 1 31 ? 7.484 -9.547 -1.953 1 94.81 31 PRO B CA 1
ATOM 937 C C . PRO B 1 31 ? 8.305 -8.289 -2.219 1 94.81 31 PRO B C 1
ATOM 939 O O . PRO B 1 31 ? 7.969 -7.211 -1.725 1 94.81 31 PRO B O 1
ATOM 942 N N . VAL B 1 32 ? 9.32 -8.445 -2.996 1 92.94 32 VAL B N 1
ATOM 943 C CA . VAL B 1 32 ? 10.141 -7.289 -3.348 1 92.94 32 VAL B CA 1
ATOM 944 C C . VAL B 1 32 ? 9.312 -6.289 -4.152 1 92.94 32 VAL B C 1
ATOM 946 O O . VAL B 1 32 ? 9.383 -5.082 -3.904 1 92.94 32 VAL B O 1
ATOM 949 N N . LEU B 1 33 ? 8.562 -6.812 -5.031 1 93.25 33 LEU B N 1
ATOM 950 C CA . LEU B 1 33 ? 7.699 -5.953 -5.84 1 93.25 33 LEU B CA 1
ATOM 951 C C . LEU B 1 33 ? 6.605 -5.328 -4.984 1 93.25 33 LEU B C 1
ATOM 953 O O . LEU B 1 33 ? 6.25 -4.16 -5.176 1 93.25 33 LEU B O 1
ATOM 957 N N . PHE B 1 34 ? 6.082 -6.023 -4.016 1 94.25 34 PHE B N 1
ATOM 958 C CA . PHE B 1 34 ? 5.078 -5.508 -3.094 1 94.25 34 PHE B CA 1
ATOM 959 C C . PHE B 1 34 ? 5.645 -4.363 -2.26 1 94.25 34 PHE B C 1
ATOM 961 O O . PHE B 1 34 ? 4.945 -3.391 -1.976 1 94.25 34 PHE B O 1
ATOM 968 N N . ALA B 1 35 ? 6.895 -4.527 -1.872 1 92.38 35 ALA B N 1
ATOM 969 C CA . ALA B 1 35 ? 7.523 -3.469 -1.084 1 92.38 35 ALA B CA 1
ATOM 970 C C . ALA B 1 35 ? 7.57 -2.158 -1.865 1 92.38 35 ALA B C 1
ATOM 972 O O . ALA B 1 35 ? 7.242 -1.097 -1.331 1 92.38 35 ALA B O 1
ATOM 973 N N . LYS B 1 36 ? 7.902 -2.268 -3.107 1 92.44 36 LYS B N 1
ATOM 974 C CA . LYS B 1 36 ? 7.934 -1.088 -3.967 1 92.44 36 LYS B CA 1
ATOM 975 C C . LYS B 1 36 ? 6.531 -0.525 -4.176 1 92.44 36 LYS B C 1
ATOM 977 O O . LYS B 1 36 ? 6.332 0.692 -4.152 1 92.44 36 LYS B O 1
ATOM 982 N N . ALA B 1 37 ? 5.602 -1.399 -4.422 1 93.38 37 ALA B N 1
ATOM 983 C CA . ALA B 1 37 ? 4.211 -0.986 -4.602 1 93.38 37 ALA B CA 1
ATOM 984 C C . ALA B 1 37 ? 3.682 -0.286 -3.352 1 93.38 37 ALA B C 1
ATOM 986 O O . ALA B 1 37 ? 2.973 0.718 -3.449 1 93.38 37 ALA B O 1
ATOM 987 N N . CYS B 1 38 ? 4.07 -0.803 -2.174 1 93.75 38 CYS B N 1
ATOM 988 C CA . CYS B 1 38 ? 3.645 -0.198 -0.917 1 93.75 38 CYS B CA 1
ATOM 989 C C . CYS B 1 38 ? 4.23 1.199 -0.758 1 93.75 38 CYS B C 1
ATOM 991 O O . CYS B 1 38 ? 3.553 2.113 -0.285 1 93.75 38 CYS B O 1
ATOM 993 N N . GLU B 1 39 ? 5.453 1.349 -1.105 1 92.19 39 GLU B N 1
ATOM 994 C CA . GLU B 1 39 ? 6.07 2.668 -1.021 1 92.19 39 GLU B CA 1
ATOM 995 C C . GLU B 1 39 ? 5.297 3.693 -1.849 1 92.19 39 GLU B C 1
ATOM 997 O O . GLU B 1 39 ? 5.02 4.797 -1.377 1 92.19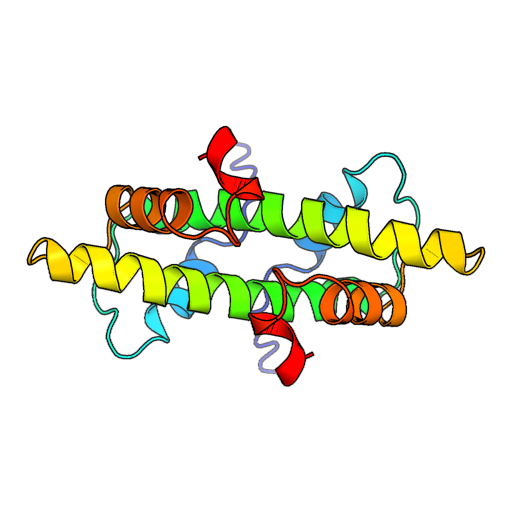 39 GLU B O 1
ATOM 1002 N N . LEU B 1 40 ? 4.969 3.32 -3.012 1 92.44 40 LEU B N 1
ATOM 1003 C CA . LEU B 1 40 ? 4.234 4.227 -3.889 1 92.44 40 LEU B CA 1
ATOM 1004 C C . LEU B 1 40 ? 2.82 4.457 -3.369 1 92.44 40 LEU B C 1
ATOM 1006 O O . LEU B 1 40 ? 2.291 5.566 -3.471 1 92.44 40 LEU B O 1
ATOM 1010 N N . PHE B 1 41 ? 2.232 3.416 -2.838 1 93.06 41 PHE B N 1
ATOM 1011 C CA . PHE B 1 41 ? 0.914 3.527 -2.225 1 93.06 41 PHE B CA 1
ATOM 1012 C C . PHE B 1 41 ? 0.937 4.516 -1.066 1 93.06 41 PHE B C 1
ATOM 1014 O O . PHE B 1 41 ? 0.067 5.383 -0.968 1 93.06 41 PHE B O 1
ATOM 1021 N N . ILE B 1 42 ? 1.948 4.418 -0.193 1 94.56 42 ILE B N 1
ATOM 1022 C CA . ILE B 1 42 ? 2.082 5.312 0.951 1 94.56 42 ILE B CA 1
ATOM 1023 C C . ILE B 1 42 ? 2.273 6.75 0.465 1 94.56 42 ILE B C 1
ATOM 1025 O O . ILE B 1 42 ? 1.65 7.676 0.988 1 94.56 42 ILE B O 1
ATOM 1029 N N . LEU B 1 43 ? 3.082 6.895 -0.538 1 93.5 43 LEU B N 1
ATOM 1030 C CA . LEU B 1 43 ? 3.336 8.234 -1.065 1 93.5 43 LEU B CA 1
ATOM 1031 C C . LEU B 1 43 ? 2.062 8.836 -1.646 1 93.5 43 LEU B C 1
ATOM 1033 O O . LEU B 1 43 ? 1.716 9.984 -1.334 1 93.5 43 LEU B O 1
ATOM 1037 N N . ASP B 1 44 ? 1.389 8.07 -2.432 1 93.38 44 ASP B N 1
ATOM 1038 C CA . ASP B 1 44 ? 0.166 8.555 -3.062 1 93.38 44 ASP B CA 1
ATOM 1039 C C . ASP B 1 44 ? -0.879 8.938 -2.016 1 93.38 44 ASP B C 1
ATOM 1041 O O . ASP B 1 44 ? -1.47 10.016 -2.084 1 93.38 44 ASP B O 1
ATOM 1045 N N . LEU B 1 45 ? -1.104 8.086 -1.075 1 95.19 45 LEU B N 1
ATOM 1046 C CA . LEU B 1 45 ? -2.074 8.352 -0.018 1 95.19 45 LEU B CA 1
ATOM 1047 C C . LEU B 1 45 ? -1.65 9.555 0.817 1 95.19 45 LEU B C 1
ATOM 1049 O O . LEU B 1 45 ? -2.494 10.336 1.255 1 95.19 45 LEU B O 1
ATOM 1053 N N . SER B 1 46 ? -0.339 9.711 1.031 1 96.5 46 SER B N 1
ATOM 1054 C CA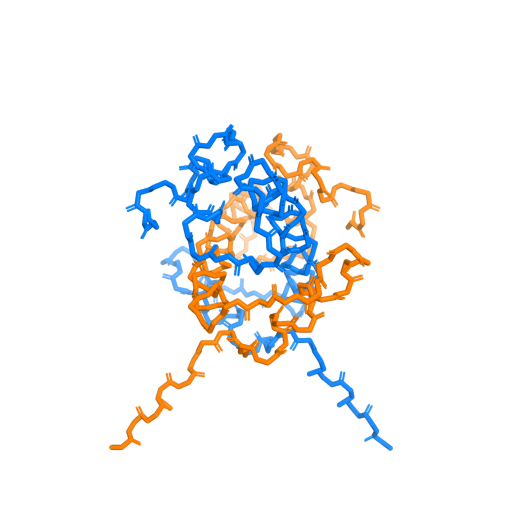 . SER B 1 46 ? 0.162 10.859 1.785 1 96.5 46 SER B CA 1
ATOM 1055 C C . SER B 1 46 ? -0.142 12.164 1.068 1 96.5 46 SER B C 1
ATOM 1057 O O . SER B 1 46 ? -0.562 13.141 1.696 1 96.5 46 SER B O 1
ATOM 1059 N N . ILE B 1 47 ? 0.076 12.156 -0.211 1 95.12 47 ILE B N 1
ATOM 1060 C CA . ILE B 1 47 ? -0.158 13.352 -1.016 1 95.12 47 ILE B CA 1
ATOM 1061 C C . ILE B 1 47 ? -1.64 13.719 -0.976 1 95.12 47 ILE B C 1
ATOM 1063 O O . ILE B 1 47 ? -1.992 14.875 -0.761 1 95.12 47 ILE B O 1
ATOM 1067 N N . ARG B 1 48 ? -2.463 12.742 -1.076 1 95.81 48 ARG B N 1
ATOM 1068 C CA . ARG B 1 48 ? -3.9 12.984 -1.041 1 95.81 48 ARG B CA 1
ATOM 1069 C C . ARG B 1 48 ? -4.344 13.43 0.348 1 95.81 48 ARG B C 1
ATOM 1071 O O . ARG B 1 48 ? -5.18 14.328 0.481 1 95.81 48 ARG B O 1
ATOM 1078 N N . SER B 1 49 ? -3.818 12.828 1.39 1 97.31 49 SER B N 1
ATOM 1079 C CA . SER B 1 49 ? -4.141 13.18 2.768 1 97.31 49 SER B CA 1
ATOM 1080 C C . SER B 1 49 ? -3.682 1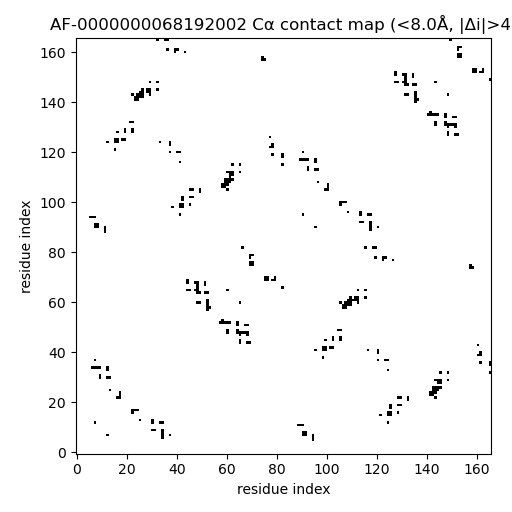4.602 3.092 1 97.31 49 SER B C 1
ATOM 1082 O O . SER B 1 49 ? -4.391 15.352 3.77 1 97.31 49 SER B O 1
ATOM 1084 N N . TRP B 1 50 ? -2.602 14.984 2.51 1 97.62 50 TRP B N 1
ATOM 1085 C CA . TRP B 1 50 ? -2.033 16.312 2.756 1 97.62 50 TRP B CA 1
ATOM 1086 C C . TRP B 1 50 ? -2.92 17.391 2.168 1 97.62 50 TRP B C 1
ATOM 1088 O O . TRP B 1 50 ? -3.078 18.469 2.764 1 97.62 50 TRP B O 1
ATOM 1098 N N . ASN B 1 51 ? -3.486 17.109 1.032 1 96.81 51 ASN B N 1
ATOM 1099 C CA . ASN B 1 51 ? -4.41 18.062 0.42 1 96.81 51 ASN B CA 1
ATOM 1100 C C . ASN B 1 51 ? -5.566 18.391 1.356 1 96.81 51 ASN B C 1
ATOM 1102 O O . ASN B 1 51 ? -6.02 19.547 1.403 1 96.81 51 ASN B O 1
ATOM 1106 N N . TYR B 1 52 ? -5.957 17.438 2.154 1 96.81 52 TYR B N 1
ATOM 1107 C CA . TYR B 1 52 ? -7.051 17.688 3.09 1 96.81 52 TYR B CA 1
ATOM 1108 C C . TYR B 1 52 ? -6.559 18.453 4.312 1 96.81 52 TYR B C 1
ATOM 1110 O O . TYR B 1 52 ? -7.293 19.266 4.883 1 96.81 52 TYR B O 1
ATOM 1118 N N . SER B 1 53 ? -5.324 18.203 4.77 1 97.44 53 SER B N 1
ATOM 1119 C CA . SER B 1 53 ? -4.73 19 5.828 1 97.44 53 SER B CA 1
ATOM 1120 C C . SER B 1 53 ? -4.691 20.484 5.441 1 97.44 53 SER B C 1
ATOM 1122 O O . SER B 1 53 ? -5.066 21.344 6.234 1 97.44 53 SER B O 1
ATOM 1124 N N . GLN B 1 54 ? -4.328 20.719 4.188 1 96.5 54 GLN B N 1
ATOM 1125 C CA . GLN B 1 54 ? -4.234 22.078 3.678 1 96.5 54 GLN B CA 1
ATOM 1126 C C . GLN B 1 54 ? -5.617 22.719 3.541 1 96.5 54 GLN B C 1
ATOM 1128 O O . GLN B 1 54 ? -5.801 23.891 3.867 1 96.5 54 GLN B O 1
ATOM 1133 N N . LEU B 1 55 ? -6.512 21.938 3.07 1 96.31 55 LEU B N 1
ATOM 1134 C CA . LEU B 1 55 ? -7.879 22.422 2.932 1 96.31 55 LEU B CA 1
ATOM 1135 C C . LEU B 1 55 ? -8.422 22.922 4.266 1 96.31 55 LEU B C 1
ATOM 1137 O O . LEU B 1 55 ? -9.18 23.891 4.312 1 96.31 55 LEU B O 1
ATOM 1141 N N . HIS B 1 56 ? -7.992 22.328 5.379 1 96.38 56 HIS B N 1
ATOM 1142 C CA . HIS B 1 56 ? -8.453 22.688 6.715 1 96.38 56 HIS B CA 1
ATOM 1143 C C . HIS B 1 56 ? -7.484 23.641 7.395 1 96.38 56 HIS B C 1
ATOM 1145 O O . HIS B 1 56 ? -7.578 23.875 8.602 1 96.38 56 HIS B O 1
ATOM 1151 N N . LYS B 1 57 ? -6.434 24.062 6.668 1 96.25 57 LYS B N 1
ATOM 1152 C CA . LYS B 1 57 ? -5.473 25.078 7.098 1 96.25 57 LYS B CA 1
ATOM 1153 C C . LYS B 1 57 ? -4.594 24.547 8.234 1 96.25 57 LYS B C 1
ATOM 1155 O O . LYS B 1 57 ? -4.312 25.266 9.188 1 96.25 57 LYS B O 1
ATOM 1160 N N . ARG B 1 58 ? -4.262 23.328 8.141 1 96.5 58 ARG B N 1
ATOM 1161 C CA . ARG B 1 58 ? -3.359 22.703 9.109 1 96.5 58 ARG B CA 1
ATOM 1162 C C . ARG B 1 58 ? -1.996 22.422 8.484 1 96.5 58 ARG B C 1
ATOM 1164 O O . ARG B 1 58 ? -1.884 22.281 7.266 1 96.5 58 ARG B O 1
ATOM 1171 N N . ARG B 1 59 ? -1.028 22.391 9.445 1 95.38 59 ARG B N 1
ATOM 1172 C CA . ARG B 1 59 ? 0.336 22.109 9.016 1 95.38 59 ARG B CA 1
ATOM 1173 C C . ARG B 1 59 ? 0.748 20.688 9.406 1 95.38 59 ARG B C 1
ATOM 1175 O O . ARG B 1 59 ? 1.845 20.25 9.07 1 95.38 59 ARG B O 1
ATOM 1182 N N . THR B 1 60 ? -0.135 20.016 10.141 1 97.5 60 THR B N 1
ATOM 1183 C CA . THR B 1 60 ? 0.116 18.656 10.586 1 97.5 60 THR B CA 1
ATOM 1184 C C . THR B 1 60 ? -0.865 17.688 9.922 1 97.5 60 THR B C 1
ATOM 1186 O O . THR B 1 60 ? -2.08 17.891 9.992 1 97.5 60 THR B O 1
ATOM 1189 N N . LEU B 1 61 ? -0.308 16.688 9.172 1 97.81 61 LEU B N 1
ATOM 1190 C CA . LEU B 1 61 ? -1.136 15.625 8.633 1 97.81 61 LEU B CA 1
ATOM 1191 C C . LEU B 1 61 ? -1.675 14.734 9.75 1 97.81 61 LEU B C 1
ATOM 1193 O O . LEU B 1 61 ? -0.91 14.25 10.594 1 97.81 61 LEU B O 1
ATOM 1197 N N . GLN B 1 62 ? -2.949 14.555 9.844 1 97.75 62 GLN B N 1
ATOM 1198 C CA . GLN B 1 62 ? -3.594 13.82 10.922 1 97.75 62 GLN B CA 1
ATOM 1199 C C . GLN B 1 62 ? -4.395 12.641 10.375 1 97.75 62 GLN B C 1
ATOM 1201 O O . GLN B 1 62 ? -4.633 12.547 9.172 1 97.75 62 GLN B O 1
ATOM 1206 N N . LYS B 1 63 ? -4.828 11.859 11.336 1 96 63 LYS B N 1
ATOM 1207 C CA . LYS B 1 63 ? -5.621 10.672 11.023 1 96 63 LYS B CA 1
ATOM 1208 C C . LYS B 1 63 ? -6.879 11.047 10.242 1 96 63 LYS B C 1
ATOM 1210 O O . LYS B 1 63 ? -7.273 10.328 9.32 1 96 63 LYS B O 1
ATOM 1215 N N . GLU B 1 64 ? -7.496 12.164 10.562 1 96.06 64 GLU B N 1
ATOM 1216 C CA . GLU B 1 64 ? -8.734 12.586 9.914 1 96.06 64 GLU B CA 1
ATOM 1217 C C . GLU B 1 64 ? -8.5 12.906 8.438 1 96.06 64 GLU B C 1
ATOM 1219 O O . GLU B 1 64 ? -9.383 12.688 7.605 1 96.06 64 GLU B O 1
ATOM 1224 N N . ASP B 1 65 ? -7.34 13.398 8.078 1 97.12 65 ASP B N 1
ATOM 1225 C CA . ASP B 1 65 ? -6.996 13.695 6.691 1 97.12 65 ASP B CA 1
ATOM 1226 C C . ASP B 1 65 ? -6.871 12.414 5.871 1 97.12 65 ASP B C 1
ATOM 1228 O O . ASP B 1 65 ? -7.285 12.375 4.711 1 97.12 65 ASP B O 1
ATOM 1232 N N . VAL B 1 66 ? -6.312 11.43 6.52 1 96.38 66 VAL B N 1
ATOM 1233 C CA . VAL B 1 66 ? -6.164 10.133 5.875 1 96.38 66 VAL B CA 1
ATOM 1234 C C . VAL B 1 66 ? -7.539 9.523 5.609 1 96.38 66 VAL B C 1
ATOM 1236 O O . VAL B 1 66 ? -7.812 9.047 4.504 1 96.38 66 VAL B O 1
ATOM 1239 N N . ARG B 1 67 ? -8.414 9.625 6.605 1 94.88 67 ARG B N 1
ATOM 1240 C CA . ARG B 1 67 ? -9.758 9.094 6.469 1 94.88 67 ARG B CA 1
ATOM 1241 C C . ARG B 1 67 ? -10.516 9.789 5.34 1 94.88 67 ARG B C 1
ATOM 1243 O O . ARG B 1 67 ? -11.18 9.141 4.535 1 94.88 67 ARG B O 1
ATOM 1250 N N . GLU B 1 68 ? -10.375 11.078 5.336 1 95.38 68 GLU B N 1
ATOM 1251 C CA . GLU B 1 68 ? -11.055 11.844 4.293 1 95.38 68 GLU B CA 1
ATOM 1252 C C . GLU B 1 68 ? -10.531 11.477 2.91 1 95.38 68 GLU B C 1
ATOM 1254 O O . GLU B 1 68 ? -11.305 11.32 1.964 1 95.38 68 GLU B O 1
ATOM 1259 N N . ALA B 1 69 ? -9.242 11.344 2.801 1 95.62 69 ALA B N 1
ATOM 1260 C CA . ALA B 1 69 ? -8.633 10.953 1.533 1 95.62 69 ALA B CA 1
ATOM 1261 C C . ALA B 1 69 ? -9.156 9.602 1.064 1 95.62 69 ALA B C 1
ATOM 1263 O O . ALA B 1 69 ? -9.492 9.43 -0.111 1 95.62 69 ALA B O 1
ATOM 1264 N N . ILE B 1 70 ? -9.281 8.664 1.982 1 94.56 70 ILE B N 1
ATOM 1265 C CA . ILE B 1 70 ? -9.75 7.324 1.655 1 94.56 70 ILE B CA 1
ATOM 1266 C C . ILE B 1 70 ? -11.219 7.375 1.246 1 94.56 70 ILE B C 1
ATOM 1268 O O . ILE B 1 70 ? -11.617 6.762 0.254 1 94.56 70 ILE B O 1
ATOM 1272 N N . GLN B 1 71 ? -12.016 8.109 1.958 1 93.25 71 GLN B N 1
ATOM 1273 C CA . GLN B 1 71 ? -13.453 8.18 1.708 1 93.25 71 GLN B CA 1
ATOM 1274 C C . GLN B 1 71 ? -13.742 8.875 0.382 1 93.25 71 GLN B C 1
ATOM 1276 O O . GLN B 1 71 ? -14.703 8.523 -0.308 1 93.25 71 GLN B O 1
ATOM 1281 N N . LYS B 1 72 ? -12.852 9.773 -0.029 1 92.69 72 LYS B N 1
ATOM 1282 C CA . LYS B 1 72 ? -13.156 10.617 -1.182 1 92.69 72 LYS B CA 1
ATOM 1283 C C . LYS B 1 72 ? -12.445 10.109 -2.436 1 92.69 72 LYS B C 1
ATOM 1285 O O . LYS B 1 72 ? -12.648 10.648 -3.527 1 92.69 72 LYS B O 1
ATOM 1290 N N . THR B 1 73 ? -11.609 9.148 -2.268 1 90 73 THR B N 1
ATOM 1291 C CA . THR B 1 73 ? -10.867 8.625 -3.408 1 90 73 THR B CA 1
ATOM 1292 C C . THR B 1 73 ? -11.367 7.238 -3.791 1 90 73 THR B C 1
ATOM 1294 O O . THR B 1 73 ? -11.203 6.277 -3.035 1 90 73 THR B O 1
ATOM 1297 N N . ASP B 1 74 ? -11.844 7.102 -4.906 1 87 74 ASP B N 1
ATOM 1298 C CA . ASP B 1 74 ? -12.5 5.883 -5.371 1 87 74 ASP B CA 1
ATOM 1299 C C . ASP B 1 74 ? -11.539 4.695 -5.332 1 87 74 ASP B C 1
ATOM 1301 O O . ASP B 1 74 ? -11.945 3.578 -4.992 1 87 74 ASP B O 1
ATOM 1305 N N . ILE B 1 75 ? -10.336 4.988 -5.613 1 84.62 75 ILE B N 1
ATOM 1306 C CA . ILE B 1 75 ? -9.367 3.904 -5.73 1 84.62 75 ILE B CA 1
ATOM 1307 C C . ILE B 1 75 ? -9.133 3.271 -4.363 1 84.62 75 ILE B C 1
ATOM 1309 O O . ILE B 1 75 ? -8.625 2.15 -4.27 1 84.62 75 ILE B O 1
ATOM 1313 N N . PHE B 1 76 ? -9.562 3.979 -3.309 1 87 76 PHE B N 1
ATOM 1314 C CA . PHE B 1 76 ? -9.305 3.479 -1.965 1 87 76 PHE B CA 1
ATOM 1315 C C . PHE B 1 76 ? -10.562 2.865 -1.358 1 87 76 PHE B C 1
ATOM 1317 O O . PHE B 1 76 ? -10.602 2.578 -0.161 1 87 76 PHE B O 1
ATOM 1324 N N . ASP B 1 77 ? -11.555 2.574 -2.137 1 85.75 77 ASP B N 1
ATOM 1325 C CA . ASP B 1 77 ? -12.812 2.023 -1.637 1 85.75 77 ASP B CA 1
ATOM 1326 C C . ASP B 1 77 ? -12.578 0.722 -0.875 1 85.75 77 ASP B C 1
ATOM 1328 O O . ASP B 1 77 ? -13.305 0.405 0.065 1 85.75 77 ASP B O 1
ATOM 1332 N N . PHE B 1 78 ? -11.516 0.073 -1.286 1 83.38 78 PHE B N 1
ATOM 1333 C CA . PHE B 1 78 ? -11.227 -1.193 -0.622 1 83.38 78 PHE B CA 1
ATOM 1334 C C . PHE B 1 78 ? -10.781 -0.962 0.816 1 83.38 78 PHE B C 1
ATOM 1336 O O . PHE B 1 78 ? -10.734 -1.897 1.617 1 83.38 78 PHE B O 1
ATOM 1343 N N . LEU B 1 79 ? -10.539 0.353 1.15 1 85.5 79 LEU B N 1
ATOM 1344 C CA . LEU B 1 79 ? -10.055 0.663 2.492 1 85.5 79 LEU B CA 1
ATOM 1345 C C . LEU B 1 79 ? -11.195 1.16 3.377 1 85.5 79 LEU B C 1
ATOM 1347 O O . LEU B 1 79 ? -11.023 1.294 4.594 1 85.5 79 LEU B O 1
ATOM 1351 N N . VAL B 1 80 ? -12.312 1.504 2.906 1 82 80 VAL B N 1
ATOM 1352 C CA . VAL B 1 80 ? -13.328 2.305 3.586 1 82 80 VAL B CA 1
ATOM 1353 C C . VAL B 1 80 ? -13.891 1.524 4.77 1 82 80 VAL B C 1
ATOM 1355 O O . VAL B 1 80 ? -14.188 2.104 5.82 1 82 80 VAL B O 1
ATOM 1358 N N . ASP B 1 81 ? -13.961 0.28 4.668 1 75.94 81 ASP B N 1
ATOM 1359 C CA . ASP B 1 81 ? -14.641 -0.48 5.707 1 75.94 81 ASP B CA 1
ATOM 1360 C C . ASP B 1 81 ? -13.727 -0.724 6.906 1 75.94 81 ASP B C 1
ATOM 1362 O O . ASP B 1 81 ? -14.195 -1.083 7.988 1 75.94 81 ASP B O 1
ATOM 1366 N N . VAL B 1 82 ? -12.461 -0.493 6.73 1 69.69 82 VAL B N 1
ATOM 1367 C CA . VAL B 1 82 ? -11.555 -0.906 7.797 1 69.69 82 VAL B CA 1
ATOM 1368 C C . VAL B 1 82 ? -11.023 0.324 8.523 1 69.69 82 VAL B C 1
ATOM 1370 O O . VAL B 1 82 ? -10.688 0.255 9.711 1 69.69 82 VAL B O 1
ATOM 1373 N N . ILE B 1 83 ? -10.977 1.319 7.727 1 66.81 83 ILE B N 1
ATOM 1374 C CA . ILE B 1 83 ? -10.406 2.48 8.406 1 66.81 83 ILE B CA 1
ATOM 1375 C C . ILE B 1 83 ? -11.531 3.426 8.828 1 66.81 83 ILE B C 1
ATOM 1377 O O . ILE B 1 83 ? -12.523 3.592 8.117 1 66.81 83 ILE B O 1
#

Radius of gyration: 16.03 Å; Cα contacts (8 Å, |Δi|>4): 209; chains: 2; bounding box: 43×48×43 Å

InterPro domains:
  IPR003958 Transcription factor CBF/NF-Y/archaeal histone domain [PF00808] (8-70)
  IPR009072 Histone-fold [G3DSA:1.10.20.10] (1-83)
  IPR009072 Histone-fold [SSF47113] (6-79)
  IPR050568 Transcription/DNA replication regulator [PTHR10252] (1-83)

Solvent-accessible surface area (backbone atoms only — not comparable to full-atom values): 9205 Å² total; per-residue (Å²): 138,78,77,73,68,75,56,59,52,50,69,49,49,46,49,49,41,47,66,40,89,84,44,82,37,69,39,85,57,29,38,57,52,47,38,54,51,46,53,51,48,46,39,53,51,41,55,47,11,40,53,46,19,51,74,71,73,44,75,49,35,38,49,67,22,45,50,48,34,34,72,73,31,75,68,32,55,90,44,49,85,79,98,136,79,77,75,69,73,56,60,53,50,68,49,48,46,50,50,40,47,65,40,89,84,45,81,39,70,40,84,56,29,41,57,53,49,39,54,51,47,53,52,49,47,38,52,51,40,56,47,12,40,55,46,19,49,74,70,72,43,76,49,36,37,50,67,22,44,51,49,34,34,72,72,31,76,66,33,55,88,45,49,88,78,101

Nearest PDB structures (foldseek):
  4awl-assembly1_C  TM=9.584E-01  e=2.020E-08  Homo sapiens
  6y36-assembly1_C  TM=9.496E-01  e=1.092E-07  Aspergillus fumigatus Af293
  6se6-assembly1_C  TM=7.231E-01  e=9.644E-04  Homo sapiens
  3o62-assembly1_C  TM=7.271E-01  e=1.424E-03  Xenopus laevis
  8oo7-assembly1_O  TM=7.252E-01  e=1.424E-03  Homo sapiens

pLDDT: mean 87.64, std 16.39, range [23.59, 97.94]

Organism: Phaeodactylum tricornutum (strain CCAP 1055/1) (NCBI:txid556484)

Foldseek 3Di:
DCVVCVFDPLVVLVVVQVVPVVDDDDDPCVSVVVSVVVVVVVVVLVVQLVVVCVVVPHPDRDPVSSLVSLVPDPVNVVVNVPD/DCVVVVFDPLVVLVVVQVVPVVDDDDDPCVSVVVSVVVVVVVVVLVVQLVVVCVVVPHPDRDPVSSLVSLVPDPVNVVVNVPD

Secondary structure (DSSP, 8-state):
------S--HHHHHHHHHTSTT--EE-SHHHHHHHHHHHHHHHHHHHHHHHHHHHTT-SEE-HHHHHHHHHH-GGGGGGTTT-/------S--HHHHHHHHHTSTT--EE-SHHHHHHHHHHHHHHHHHHHHHHHHHHHTT-SEE-HHHHHHHHHH-GGGGGGTTT-

Sequence (166 aa):
DFKNHNDLPLARIKRIMKSDEDVRMISAEAPVLFAKACELFILDLSIRSWNYSQLHKRRTLQKEDVREAIQKTDIFDFLVDVIDFKNHNDLPLARIKRIMKSDEDVRMISAEAPVLFAKACELFILDLSIRSWNYSQLHKRRTLQKEDVREAIQKTDIFDFLVDVI